Protein AF-A0A1G7S0K3-F1 (afdb_monomer)

Radius of gyration: 19.86 Å; Cα contacts (8 Å, |Δi|>4): 105; chains: 1; bounding box: 40×30×56 Å

Foldseek 3Di:
DFDDVVVVVVVVVVCVVVCVQPPDQWDWDQTSLGIKIWGWDQDPNDTDIDIDFADKDKAADPDDQQVVQVVVPHGSVVDPPVDGDTDIDGDRPPDDDDDDDPPPPPDD

Mean predicted aligned error: 8.6 Å

Solvent-accessible surface area (backbone atoms only — not comparable to full-atom values): 7049 Å² total; per-residue (Å²): 132,53,76,54,70,70,62,50,52,54,52,50,48,54,41,50,77,71,51,76,55,72,88,59,50,61,52,75,44,84,48,82,51,40,76,40,54,35,40,51,44,78,57,95,92,38,84,44,78,47,66,71,76,61,62,73,44,82,40,82,58,86,72,62,62,58,61,53,23,49,76,74,77,41,56,56,86,77,54,72,75,94,51,84,70,62,45,78,45,68,53,73,66,81,73,80,87,72,83,78,61,94,79,65,80,76,84,125

Secondary structure (DSSP, 8-state):
----HHHHHHHHHHHHHTTTTTT-SEEEEEETTEEEEEEEEEETTEEEEEEPPPPEEEEE--S-HHHHHHHTT--GGGS-TTS--EEEEEPP--PPPPPPPTT-----

Structure (mmCIF, N/CA/C/O backbone):
data_AF-A0A1G7S0K3-F1
#
_entry.id   AF-A0A1G7S0K3-F1
#
loop_
_atom_site.group_PDB
_atom_site.id
_atom_site.type_symbol
_atom_site.label_atom_id
_atom_site.label_alt_id
_atom_site.label_comp_id
_atom_site.label_asym_id
_atom_site.label_entity_id
_atom_site.label_seq_id
_atom_site.pdbx_PDB_ins_code
_atom_site.Cartn_x
_atom_site.Cartn_y
_atom_site.Cartn_z
_atom_site.occupancy
_atom_site.B_iso_or_equiv
_atom_site.auth_seq_id
_atom_site.auth_comp_id
_atom_site.auth_asym_id
_atom_site.auth_atom_id
_atom_site.pdbx_PDB_model_num
ATOM 1 N N . MET A 1 1 ? 9.871 -9.493 5.478 1.00 68.19 1 MET A N 1
ATOM 2 C CA . MET A 1 1 ? 8.976 -8.361 5.155 1.00 68.19 1 MET A CA 1
ATOM 3 C C . MET A 1 1 ? 8.782 -7.535 6.419 1.00 68.19 1 MET A C 1
ATOM 5 O O . MET A 1 1 ? 8.472 -8.125 7.445 1.00 68.19 1 MET A O 1
ATOM 9 N N . ASN A 1 2 ? 9.037 -6.223 6.378 1.00 80.31 2 ASN A N 1
ATOM 10 C CA . ASN A 1 2 ? 8.962 -5.367 7.577 1.00 80.31 2 ASN A CA 1
ATOM 11 C C . ASN A 1 2 ? 7.564 -4.765 7.802 1.00 80.31 2 ASN A C 1
ATOM 13 O O . ASN A 1 2 ? 7.199 -4.497 8.941 1.00 80.31 2 ASN A O 1
ATOM 17 N N . LEU A 1 3 ? 6.788 -4.602 6.725 1.00 82.31 3 LEU A N 1
ATOM 18 C CA . LEU A 1 3 ? 5.388 -4.180 6.716 1.00 82.31 3 LEU A CA 1
ATOM 19 C C . LEU A 1 3 ? 4.687 -4.838 5.518 1.00 82.31 3 LEU A C 1
ATOM 21 O O . LEU A 1 3 ? 5.282 -4.944 4.446 1.00 82.31 3 LEU A O 1
ATOM 25 N N . CYS A 1 4 ? 3.436 -5.260 5.695 1.00 87.88 4 CYS A N 1
ATOM 26 C CA . CYS A 1 4 ? 2.597 -5.840 4.649 1.00 87.88 4 CYS A CA 1
ATOM 27 C C . CYS A 1 4 ? 1.229 -5.148 4.671 1.00 87.88 4 CYS A C 1
ATOM 29 O O . CYS A 1 4 ? 0.409 -5.439 5.538 1.00 87.88 4 CYS A O 1
ATOM 31 N N . GLY A 1 5 ? 0.990 -4.210 3.748 1.00 88.19 5 GLY A N 1
ATOM 32 C CA . GLY A 1 5 ? -0.183 -3.330 3.818 1.00 88.19 5 GLY A CA 1
ATOM 33 C C . GLY A 1 5 ? -1.515 -4.083 3.847 1.00 88.19 5 GLY A C 1
ATOM 34 O O . GLY A 1 5 ? -2.332 -3.852 4.733 1.00 88.19 5 GLY A O 1
ATOM 35 N N . HIS A 1 6 ? -1.701 -5.046 2.940 1.00 92.69 6 HIS A N 1
ATOM 36 C CA . HIS A 1 6 ? -2.945 -5.816 2.863 1.00 92.69 6 HIS A CA 1
ATOM 37 C C . HIS A 1 6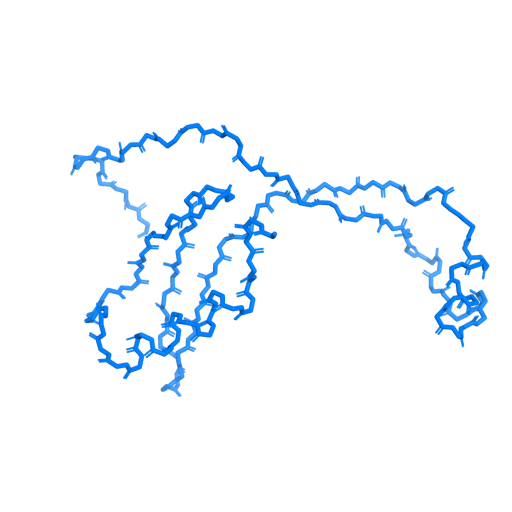 ? -3.187 -6.682 4.111 1.00 92.69 6 HIS A C 1
ATOM 39 O O . HIS A 1 6 ? -4.312 -6.738 4.606 1.00 92.69 6 HIS A O 1
ATOM 45 N N . ALA A 1 7 ? -2.144 -7.312 4.665 1.00 93.00 7 ALA A N 1
ATOM 46 C CA . ALA A 1 7 ? -2.271 -8.114 5.882 1.00 93.00 7 ALA A CA 1
ATOM 47 C C . ALA A 1 7 ? -2.590 -7.247 7.111 1.00 93.00 7 ALA A C 1
ATOM 49 O O . ALA A 1 7 ? -3.429 -7.627 7.933 1.00 93.00 7 ALA A O 1
ATOM 50 N N . THR A 1 8 ? -1.972 -6.065 7.211 1.00 93.94 8 THR A N 1
ATOM 51 C CA . THR A 1 8 ? -2.270 -5.080 8.257 1.00 93.94 8 THR A CA 1
ATOM 52 C C . THR A 1 8 ? -3.733 -4.647 8.193 1.00 93.94 8 THR A C 1
ATOM 54 O O . THR A 1 8 ? -4.446 -4.767 9.189 1.00 93.94 8 THR A O 1
ATOM 57 N N . THR A 1 9 ? -4.216 -4.217 7.024 1.00 94.75 9 THR A N 1
ATOM 58 C CA . THR A 1 9 ? -5.611 -3.788 6.847 1.00 94.75 9 THR A CA 1
ATOM 59 C C . THR A 1 9 ? -6.599 -4.904 7.180 1.00 94.75 9 THR A C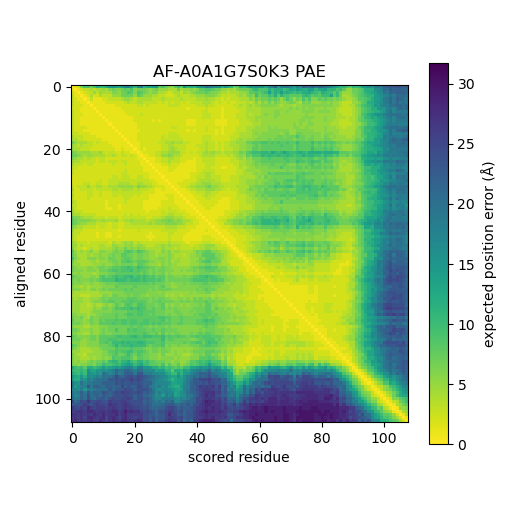 1
ATOM 61 O O . THR A 1 9 ? -7.551 -4.662 7.917 1.00 94.75 9 THR A O 1
ATOM 64 N N . ALA A 1 10 ? -6.362 -6.135 6.714 1.00 95.75 10 ALA A N 1
ATOM 65 C CA . ALA A 1 10 ? -7.241 -7.270 7.004 1.00 95.75 10 ALA A CA 1
ATOM 66 C C . ALA A 1 10 ? -7.318 -7.583 8.510 1.00 95.75 10 ALA A C 1
ATOM 68 O O . ALA A 1 10 ? -8.404 -7.794 9.056 1.00 95.75 10 ALA A O 1
ATOM 69 N N . SER A 1 11 ? -6.173 -7.561 9.197 1.00 96.00 11 SER A N 1
ATOM 70 C CA . SER A 1 11 ? -6.100 -7.816 10.640 1.00 96.00 11 SER A CA 1
ATOM 71 C C . SER A 1 11 ? -6.849 -6.744 11.434 1.00 96.00 11 SER A C 1
ATOM 73 O O . SER A 1 11 ? -7.656 -7.061 12.308 1.00 96.00 11 SER A O 1
ATOM 75 N N . LEU A 1 12 ? -6.632 -5.471 11.091 1.00 96.12 12 LEU A N 1
ATOM 76 C CA . LEU A 1 12 ? -7.290 -4.341 11.745 1.00 96.12 12 LEU A CA 1
ATOM 77 C C . LEU A 1 12 ? -8.792 -4.306 11.472 1.00 96.12 12 LEU A C 1
ATOM 79 O O . LEU A 1 12 ? -9.560 -4.015 12.384 1.00 96.12 12 LEU A O 1
ATOM 83 N N . TYR A 1 13 ? -9.217 -4.665 10.262 1.00 96.31 13 TYR A N 1
ATOM 84 C CA . TYR A 1 13 ? -10.632 -4.791 9.927 1.00 96.31 13 TYR A CA 1
ATOM 85 C C . TYR A 1 13 ? -11.319 -5.837 10.808 1.00 96.31 13 TYR A C 1
ATOM 87 O O . TYR A 1 13 ? -12.345 -5.552 11.424 1.00 96.31 13 TYR A O 1
ATOM 95 N N . CYS A 1 14 ? -10.723 -7.027 10.933 1.00 96.75 14 CYS A N 1
ATOM 96 C CA . CYS A 1 14 ? -11.240 -8.087 11.797 1.00 96.75 14 CYS A CA 1
ATOM 97 C C . CYS A 1 14 ? -11.348 -7.618 13.256 1.00 96.75 14 CYS A C 1
ATOM 99 O O . CYS A 1 14 ? -12.411 -7.739 13.866 1.00 96.75 14 CYS A O 1
ATOM 101 N N . LEU A 1 15 ? -10.290 -7.014 13.803 1.00 96.75 15 LEU A N 1
ATOM 102 C CA . LEU A 1 15 ? -10.292 -6.508 15.178 1.00 96.75 15 LEU A CA 1
ATOM 103 C C . LEU A 1 15 ? -11.342 -5.408 15.396 1.00 96.75 15 LEU A C 1
ATOM 105 O O . LEU A 1 15 ? -12.082 -5.447 16.378 1.00 96.75 15 LEU A O 1
ATOM 109 N N . HIS A 1 16 ? -11.462 -4.465 14.463 1.00 95.69 16 HIS A N 1
ATOM 110 C CA . HIS A 1 16 ? -12.466 -3.410 14.542 1.00 95.69 16 HIS A CA 1
ATOM 111 C C . HIS A 1 16 ? -13.888 -3.979 14.474 1.00 95.69 16 HIS A C 1
ATOM 113 O O . HIS A 1 16 ? -14.732 -3.614 15.287 1.00 95.69 16 HIS A O 1
ATOM 119 N N . SER A 1 17 ? -14.160 -4.913 13.555 1.00 92.50 17 SER A N 1
ATOM 120 C CA . SER A 1 17 ? -15.479 -5.556 13.424 1.00 92.50 17 SER A CA 1
ATOM 121 C C . SER A 1 17 ? -15.901 -6.345 14.670 1.00 92.50 17 SER A C 1
ATOM 123 O O . SER A 1 17 ? -17.089 -6.507 14.924 1.00 92.50 17 SER A O 1
ATOM 125 N N . LYS A 1 18 ? -14.931 -6.799 15.474 1.00 95.62 18 LYS A N 1
ATOM 126 C CA . LYS A 1 18 ? -15.147 -7.492 16.751 1.00 95.62 18 LYS A CA 1
ATOM 127 C C . LYS A 1 18 ? -15.190 -6.548 17.961 1.00 95.62 18 LYS A C 1
ATOM 129 O O . LYS A 1 18 ? -15.296 -7.020 19.087 1.00 95.62 18 LYS A O 1
ATOM 134 N N . GLY A 1 19 ? -15.089 -5.235 17.748 1.00 95.38 19 GLY A N 1
ATOM 135 C CA . GLY A 1 19 ? -15.209 -4.226 18.802 1.00 95.38 19 GLY A CA 1
ATOM 136 C C . GLY A 1 19 ? -13.949 -3.997 19.643 1.00 95.38 19 GLY A C 1
ATOM 137 O O . GLY A 1 19 ? -14.020 -3.287 20.642 1.00 95.38 19 GLY A O 1
ATOM 138 N N . TYR A 1 20 ? -12.781 -4.523 19.253 1.00 96.38 20 TYR A N 1
ATOM 139 C CA . TYR A 1 20 ? -11.547 -4.396 20.053 1.00 96.38 20 TYR A CA 1
ATOM 140 C C . TYR A 1 20 ? -11.022 -2.956 20.190 1.00 96.38 20 TYR A C 1
ATOM 142 O O . TYR A 1 20 ? -10.194 -2.687 21.060 1.00 96.38 20 TYR A O 1
ATOM 150 N N . PHE A 1 21 ? -11.487 -2.026 19.350 1.00 93.56 21 PHE A N 1
ATOM 151 C CA . PHE A 1 21 ? -11.074 -0.619 19.390 1.00 93.56 21 PHE A CA 1
ATOM 152 C C . PHE A 1 21 ? -12.129 0.323 19.990 1.00 93.56 21 PHE A C 1
ATOM 154 O O . PHE A 1 21 ? -11.837 1.507 20.167 1.00 93.56 21 PHE A O 1
ATOM 161 N N . GLY A 1 22 ? -13.317 -0.178 20.352 1.00 91.19 22 GLY A N 1
ATOM 162 C CA . GLY A 1 22 ? -14.424 0.656 20.829 1.00 91.19 22 GLY A CA 1
ATOM 163 C C . GLY A 1 22 ? -14.748 1.784 19.844 1.00 91.19 22 GLY A C 1
ATOM 164 O O . GLY A 1 22 ? -14.887 1.543 18.649 1.00 91.19 22 GLY A O 1
ATOM 165 N N . GLU A 1 23 ? -14.813 3.018 20.343 1.00 90.56 23 GLU A N 1
ATOM 166 C CA . GLU A 1 23 ? -15.099 4.223 19.545 1.00 90.56 23 GLU A CA 1
ATOM 167 C C . GLU A 1 23 ? -13.839 4.930 19.008 1.00 90.56 23 GLU A C 1
ATOM 169 O O . GLU A 1 23 ? -13.919 6.036 18.466 1.00 90.56 23 GLU A O 1
ATOM 174 N N . LYS A 1 24 ? -12.648 4.333 19.170 1.00 93.31 24 LYS A N 1
ATOM 175 C CA . LYS A 1 24 ? -11.399 4.959 18.715 1.00 93.31 24 LYS A CA 1
ATOM 176 C C . LYS A 1 24 ? -11.414 5.135 17.201 1.00 93.31 24 LYS A C 1
ATOM 178 O O . LYS A 1 24 ? -11.516 4.170 16.450 1.00 93.31 24 LYS A O 1
ATOM 183 N N . LYS A 1 25 ? -11.206 6.374 16.759 1.00 94.38 25 LYS A N 1
ATOM 184 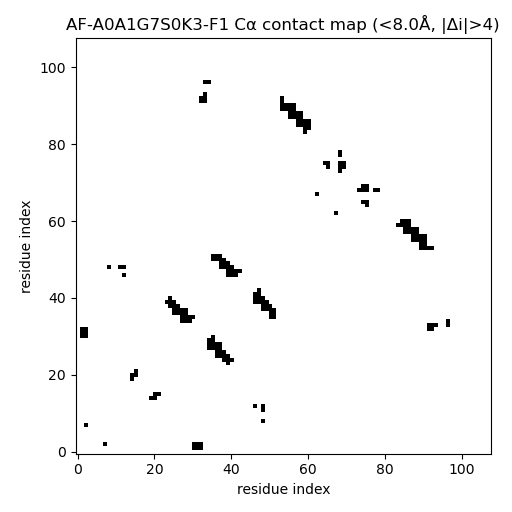C CA . LYS A 1 25 ? -11.086 6.729 15.337 1.00 94.38 25 LYS A CA 1
ATOM 185 C C . LYS A 1 25 ? -9.664 6.596 14.800 1.00 94.38 25 LYS A C 1
ATOM 187 O O . LYS A 1 25 ? -9.467 6.639 13.592 1.00 94.38 25 LYS A O 1
ATOM 192 N N . SER A 1 26 ? -8.673 6.433 15.671 1.00 95.75 26 SER A N 1
ATOM 193 C CA . SER A 1 26 ? -7.284 6.241 15.269 1.00 95.75 26 SER A CA 1
ATOM 194 C C . SER A 1 26 ? -6.498 5.422 16.286 1.00 95.75 26 SER A C 1
ATOM 196 O O . SER A 1 26 ? -6.817 5.393 17.479 1.00 95.75 26 SER A O 1
ATOM 198 N N . ILE A 1 27 ? -5.473 4.729 15.793 1.00 95.25 27 ILE A N 1
ATOM 199 C CA . ILE A 1 27 ? -4.502 3.979 16.594 1.00 95.25 27 ILE A CA 1
ATOM 200 C C . ILE A 1 27 ? -3.108 4.093 15.974 1.00 95.25 27 ILE A C 1
ATOM 202 O O . ILE A 1 27 ? -2.959 4.391 14.792 1.00 95.25 27 ILE A O 1
ATOM 206 N N . ASN A 1 28 ? -2.088 3.780 16.768 1.00 93.69 28 ASN A N 1
ATOM 207 C CA . ASN A 1 28 ? -0.729 3.558 16.293 1.00 93.69 28 ASN A CA 1
ATOM 208 C C . ASN A 1 28 ? -0.399 2.071 16.426 1.00 93.69 28 ASN A C 1
ATOM 210 O O . ASN A 1 28 ? -0.655 1.483 17.477 1.00 93.69 28 ASN A O 1
ATOM 214 N N . ILE A 1 29 ? 0.174 1.471 15.381 1.00 92.31 29 ILE A N 1
ATOM 215 C CA . ILE A 1 29 ? 0.698 0.102 15.440 1.00 92.31 29 ILE A CA 1
ATOM 216 C C . ILE A 1 29 ? 2.219 0.118 15.310 1.00 92.31 29 ILE A C 1
ATOM 218 O O . ILE A 1 29 ? 2.777 0.825 14.472 1.00 92.31 29 ILE A O 1
ATOM 222 N N . GLU A 1 30 ? 2.896 -0.666 16.139 1.00 91.00 30 GLU A N 1
ATOM 223 C CA . GLU A 1 30 ? 4.341 -0.839 16.057 1.00 91.00 30 GLU A CA 1
ATOM 224 C C . GLU A 1 30 ? 4.682 -1.953 15.061 1.00 91.00 30 GLU A C 1
ATOM 226 O O . GLU A 1 30 ? 4.096 -3.037 15.083 1.00 91.00 30 GLU A O 1
ATOM 231 N N . THR A 1 31 ? 5.632 -1.690 14.165 1.00 87.94 31 THR A N 1
ATOM 232 C CA . THR A 1 31 ? 6.116 -2.657 13.175 1.00 87.94 31 THR A CA 1
ATOM 233 C C . THR A 1 31 ? 7.636 -2.581 13.062 1.00 87.94 31 THR A C 1
ATOM 235 O O . THR A 1 31 ? 8.262 -1.614 13.493 1.00 87.94 31 THR A O 1
ATOM 238 N N . LYS A 1 32 ? 8.256 -3.551 12.378 1.00 85.31 32 LYS A N 1
ATOM 239 C CA . LYS A 1 32 ? 9.692 -3.472 12.048 1.00 85.31 32 LYS A CA 1
ATOM 240 C C . LYS A 1 32 ? 10.032 -2.325 11.084 1.00 85.31 32 LYS A C 1
ATOM 242 O O . LYS A 1 32 ? 11.207 -2.032 10.897 1.00 85.31 32 LYS A O 1
ATOM 247 N N . ALA A 1 33 ? 9.032 -1.706 10.453 1.00 83.12 33 ALA A N 1
ATOM 248 C CA . ALA A 1 33 ? 9.187 -0.525 9.604 1.00 83.12 33 ALA A CA 1
ATOM 249 C C . ALA A 1 33 ? 8.961 0.800 10.363 1.00 83.12 33 ALA A C 1
ATOM 251 O O . ALA A 1 33 ? 8.928 1.854 9.730 1.00 83.12 33 ALA A O 1
ATOM 252 N N . GLY A 1 34 ? 8.796 0.746 11.690 1.00 83.75 34 GLY A N 1
ATOM 253 C CA . GLY A 1 34 ? 8.459 1.887 12.539 1.00 83.75 34 GLY A CA 1
ATOM 254 C C . GLY A 1 34 ? 6.998 1.876 12.988 1.00 83.75 34 GLY A C 1
ATOM 255 O O . GLY A 1 34 ? 6.282 0.881 12.829 1.00 83.75 34 GLY A O 1
ATOM 256 N N . ILE A 1 35 ? 6.564 2.994 13.570 1.00 87.50 35 ILE A N 1
ATOM 257 C CA . ILE A 1 35 ? 5.189 3.179 14.038 1.00 87.50 35 ILE A CA 1
ATOM 258 C C . ILE A 1 35 ? 4.323 3.699 12.903 1.00 87.50 35 ILE A C 1
ATOM 260 O O . ILE A 1 35 ? 4.671 4.656 12.212 1.00 87.50 35 ILE A O 1
ATOM 264 N N . LEU A 1 36 ? 3.173 3.064 12.742 1.00 89.25 36 LEU A N 1
ATOM 265 C CA . LEU A 1 36 ? 2.265 3.301 11.644 1.00 89.25 36 LEU A CA 1
ATOM 266 C C . LEU A 1 36 ? 0.938 3.853 12.183 1.00 89.25 36 LEU A C 1
ATOM 268 O O . LEU A 1 36 ? 0.220 3.124 12.875 1.00 89.25 36 LEU A O 1
ATOM 272 N N . PRO A 1 37 ? 0.608 5.123 11.891 1.00 92.25 37 PRO A N 1
ATOM 273 C CA . PRO A 1 37 ? -0.677 5.694 12.261 1.00 92.25 37 PRO A CA 1
ATOM 274 C C . PRO A 1 37 ? -1.781 5.141 11.355 1.00 92.25 37 PRO A C 1
ATOM 276 O O . PRO A 1 37 ? -1.633 5.088 10.127 1.00 92.25 37 PRO A O 1
ATOM 279 N N . ILE A 1 38 ? -2.887 4.741 11.980 1.00 95.00 38 ILE A N 1
ATOM 280 C CA . ILE A 1 38 ? -4.085 4.200 11.340 1.00 95.00 38 ILE A CA 1
ATOM 281 C C . ILE A 1 38 ? -5.288 5.059 11.715 1.00 95.00 38 ILE A C 1
ATOM 283 O O . ILE A 1 38 ? -5.486 5.372 12.887 1.00 95.00 38 ILE A O 1
ATOM 287 N N . GLU A 1 39 ? -6.120 5.367 10.728 1.00 96.62 39 GLU A N 1
ATOM 288 C CA . GLU A 1 39 ? -7.407 6.040 10.891 1.00 96.62 39 GLU A CA 1
ATOM 289 C C . GLU A 1 39 ? -8.546 5.091 10.491 1.00 96.62 39 GLU A C 1
ATOM 291 O O . GLU A 1 39 ? -8.460 4.380 9.485 1.00 96.62 39 GLU A O 1
ATOM 296 N N . PHE A 1 40 ? -9.623 5.103 11.272 1.00 96.38 40 PHE A N 1
ATOM 297 C CA . PHE A 1 40 ? -10.860 4.371 11.034 1.00 96.38 40 PHE A CA 1
ATOM 298 C C . PHE A 1 40 ? -11.978 5.357 10.705 1.00 96.38 40 PHE A C 1
ATOM 300 O O . PHE A 1 40 ? -12.184 6.351 11.401 1.00 96.38 40 PHE A O 1
ATOM 307 N N . THR A 1 41 ? -12.726 5.091 9.641 1.00 96.19 41 THR A N 1
ATOM 308 C CA . THR A 1 41 ? -13.888 5.898 9.254 1.00 96.19 41 THR A CA 1
ATOM 309 C C . THR A 1 41 ? -15.025 4.976 8.854 1.00 96.19 41 THR A C 1
ATOM 311 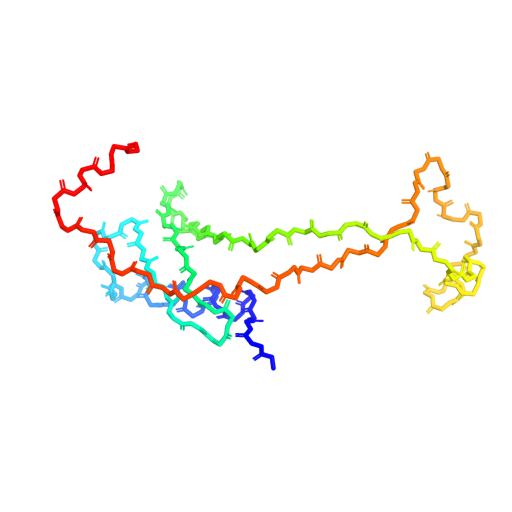O O . THR A 1 41 ? -14.835 4.086 8.029 1.00 96.19 41 THR A O 1
ATOM 314 N N . ILE A 1 42 ? -16.210 5.184 9.429 1.00 94.44 42 ILE A N 1
ATOM 315 C CA . ILE A 1 42 ? -17.432 4.522 8.973 1.00 94.44 42 ILE A CA 1
ATOM 316 C C . ILE A 1 42 ? -18.141 5.468 8.009 1.00 94.44 42 ILE A C 1
ATOM 318 O O . ILE A 1 42 ? -18.551 6.555 8.408 1.00 94.44 42 ILE A O 1
ATOM 322 N N . LEU A 1 43 ? -18.282 5.053 6.754 1.00 95.31 43 LEU A N 1
ATOM 323 C CA . LEU A 1 43 ? -19.037 5.776 5.732 1.00 95.31 43 LEU A CA 1
ATOM 324 C C . LEU A 1 43 ? -20.016 4.794 5.089 1.00 95.31 43 LEU A C 1
ATOM 326 O O . LEU A 1 43 ? -19.614 3.701 4.689 1.00 95.31 43 LEU A O 1
ATOM 330 N N . ASP A 1 44 ? -21.300 5.152 5.054 1.00 95.56 44 ASP A N 1
ATOM 331 C CA . ASP A 1 44 ? -22.386 4.312 4.525 1.00 95.56 44 ASP A CA 1
ATOM 332 C C . ASP A 1 44 ? -22.394 2.882 5.103 1.00 95.56 44 ASP A C 1
ATOM 334 O O . ASP A 1 44 ? -22.558 1.887 4.396 1.00 95.56 44 ASP A O 1
ATOM 338 N N . GLY A 1 45 ? -22.137 2.766 6.411 1.00 92.25 45 GLY A N 1
ATOM 339 C CA . GLY A 1 45 ? -22.079 1.484 7.122 1.00 92.25 45 GLY A CA 1
ATOM 340 C C . GLY A 1 45 ? -20.846 0.625 6.814 1.00 92.25 45 GLY A C 1
ATOM 341 O O . GLY A 1 45 ? -20.754 -0.500 7.301 1.00 92.25 45 GLY A O 1
ATOM 342 N N . ARG A 1 46 ? -19.880 1.128 6.034 1.00 93.94 46 ARG A N 1
ATOM 343 C CA . ARG A 1 46 ? -18.635 0.424 5.702 1.00 93.94 46 ARG A CA 1
ATOM 344 C C . ARG A 1 46 ? -17.456 1.009 6.462 1.00 93.94 46 ARG A C 1
ATOM 346 O O . ARG A 1 46 ? -17.298 2.224 6.540 1.00 93.94 46 ARG A O 1
ATOM 353 N N . LEU A 1 47 ? -16.606 0.126 6.982 1.00 94.31 47 LEU A N 1
ATOM 354 C CA . LEU A 1 47 ? -15.345 0.506 7.608 1.00 94.31 47 LEU A CA 1
ATOM 355 C C . LEU A 1 47 ? -14.273 0.763 6.548 1.00 94.31 47 LEU A C 1
ATOM 357 O O . LEU A 1 47 ? -13.875 -0.145 5.819 1.00 94.31 47 LEU A O 1
ATOM 361 N N . TYR A 1 48 ? -13.766 1.987 6.541 1.00 96.19 48 TYR A N 1
ATOM 362 C CA . TYR A 1 48 ? -12.585 2.410 5.812 1.00 96.19 48 TYR A CA 1
ATOM 363 C C . TYR A 1 48 ? -11.415 2.516 6.781 1.00 96.19 48 TYR A C 1
ATOM 365 O O . TYR A 1 48 ? -11.519 3.128 7.845 1.00 96.19 48 TYR A O 1
ATOM 373 N N . ILE A 1 49 ? -10.298 1.904 6.396 1.00 95.62 49 ILE A N 1
ATOM 374 C CA . ILE A 1 49 ? -9.049 1.930 7.151 1.00 95.62 49 ILE A CA 1
ATOM 375 C C . ILE A 1 49 ? -8.030 2.663 6.301 1.00 95.62 49 ILE A C 1
ATOM 377 O O . ILE A 1 49 ? -7.689 2.213 5.205 1.00 95.62 49 ILE A O 1
ATOM 381 N N . LYS A 1 50 ? -7.538 3.785 6.810 1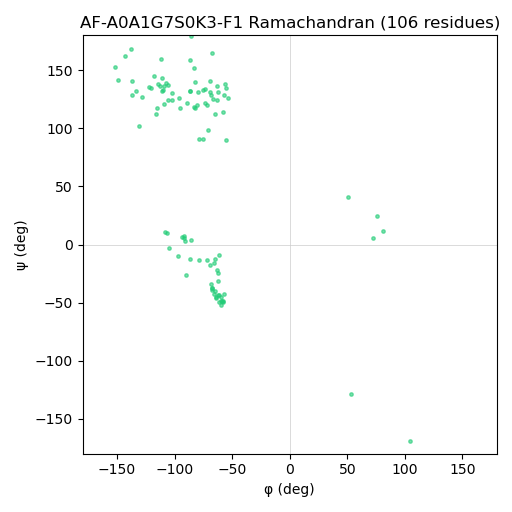.00 95.19 50 LYS A N 1
ATOM 382 C CA . LYS A 1 50 ? -6.511 4.585 6.156 1.00 95.19 50 LYS A CA 1
ATOM 383 C C . LYS A 1 50 ? -5.207 4.450 6.921 1.00 95.19 50 LYS A C 1
ATOM 385 O O . LYS A 1 50 ? -5.172 4.482 8.146 1.00 95.19 50 LYS A O 1
ATOM 390 N N . MET A 1 51 ? -4.132 4.284 6.167 1.00 90.81 51 MET A N 1
ATOM 391 C CA . MET A 1 51 ? -2.794 4.037 6.677 1.00 90.81 51 MET A CA 1
ATOM 392 C C . MET A 1 51 ? -1.829 4.956 5.943 1.00 90.81 51 MET A C 1
ATOM 394 O O . MET A 1 51 ? -1.858 5.038 4.714 1.00 90.81 51 MET A O 1
ATOM 398 N N . LYS A 1 52 ? -0.959 5.640 6.684 1.00 85.19 52 LYS A N 1
ATOM 399 C CA . LYS A 1 52 ? 0.083 6.465 6.073 1.00 85.19 52 LYS A CA 1
ATOM 400 C C . LYS A 1 52 ? 1.176 5.569 5.489 1.00 85.19 52 LYS A C 1
ATOM 402 O O . LYS A 1 52 ? 1.789 4.799 6.216 1.00 85.19 52 LYS A O 1
ATOM 407 N N . GLN A 1 53 ? 1.443 5.680 4.191 1.00 83.00 53 GLN A N 1
ATOM 408 C CA . GLN A 1 53 ? 2.634 5.075 3.592 1.00 83.00 53 GLN A CA 1
ATOM 409 C C . GLN A 1 53 ? 3.843 5.996 3.774 1.00 83.00 53 GLN A C 1
ATOM 411 O O . GLN A 1 53 ? 3.702 7.218 3.884 1.00 83.00 53 GLN A O 1
ATOM 416 N N . ASN A 1 54 ? 5.037 5.408 3.820 1.00 78.25 54 ASN A N 1
ATOM 417 C CA . ASN A 1 54 ? 6.261 6.195 3.874 1.00 78.25 54 ASN A CA 1
ATOM 418 C C . ASN A 1 54 ? 6.488 6.958 2.567 1.00 78.25 54 ASN A C 1
ATOM 420 O O . ASN A 1 54 ? 5.887 6.668 1.532 1.00 78.25 54 ASN A O 1
ATOM 424 N N . ARG A 1 55 ? 7.389 7.940 2.629 1.00 82.69 55 ARG A N 1
ATOM 425 C CA . ARG A 1 55 ? 7.753 8.759 1.478 1.00 82.69 55 ARG A CA 1
ATOM 426 C C . ARG A 1 55 ? 8.259 7.879 0.333 1.00 82.69 55 ARG A C 1
ATOM 428 O O . ARG A 1 55 ? 9.158 7.056 0.513 1.00 82.69 55 ARG A O 1
ATOM 435 N N . SER A 1 56 ? 7.685 8.087 -0.847 1.00 86.50 56 SER A N 1
ATOM 436 C CA . SER A 1 56 ? 8.162 7.483 -2.085 1.00 86.50 56 SER A CA 1
ATOM 437 C C . SER A 1 56 ? 9.325 8.285 -2.665 1.00 86.50 56 SER A C 1
ATOM 439 O O . SER A 1 56 ? 9.278 9.517 -2.715 1.00 86.50 56 SER A O 1
ATOM 441 N N . GLN A 1 57 ? 10.321 7.581 -3.182 1.00 89.44 57 GLN A N 1
ATOM 442 C CA . GLN A 1 57 ? 11.347 8.110 -4.063 1.00 89.44 57 GLN A CA 1
ATOM 443 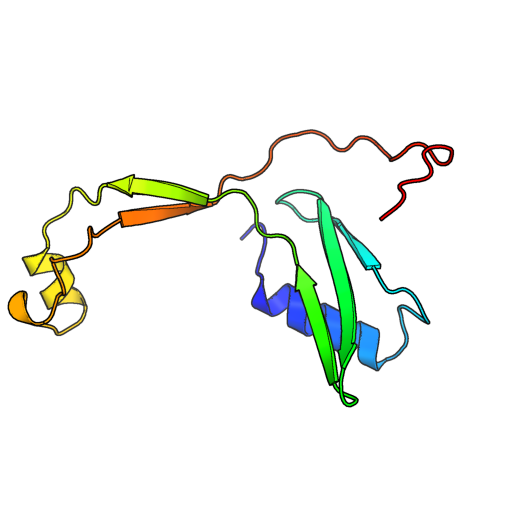C C . GLN A 1 57 ? 11.113 7.611 -5.483 1.00 89.44 57 GLN A C 1
ATOM 445 O O . GLN A 1 57 ? 10.796 6.442 -5.703 1.00 89.44 57 GLN A O 1
ATOM 450 N N . PHE A 1 58 ? 11.313 8.507 -6.442 1.00 92.06 58 PHE A N 1
ATOM 451 C CA . PHE A 1 58 ? 11.215 8.208 -7.861 1.00 92.06 58 PHE A CA 1
ATOM 452 C C . PHE A 1 58 ? 12.614 8.151 -8.454 1.00 92.06 58 PHE A C 1
ATOM 454 O O . PHE A 1 58 ? 13.368 9.118 -8.353 1.00 92.06 58 PHE A O 1
ATOM 461 N N . ILE A 1 59 ? 12.940 7.034 -9.092 1.00 93.38 59 ILE A N 1
ATOM 462 C CA . ILE A 1 59 ? 14.240 6.797 -9.712 1.00 93.38 59 ILE A CA 1
ATOM 463 C C . ILE A 1 59 ? 14.014 6.545 -11.206 1.00 93.38 59 ILE A C 1
ATOM 465 O O . ILE A 1 59 ? 13.104 5.786 -11.552 1.00 93.38 59 ILE A O 1
ATOM 469 N N . PRO A 1 60 ? 14.803 7.163 -12.106 1.00 92.81 60 PRO A N 1
ATOM 470 C CA . PRO A 1 60 ? 14.725 6.861 -13.530 1.00 92.81 60 PRO A CA 1
ATOM 471 C C . PRO A 1 60 ? 14.922 5.367 -13.792 1.00 92.81 60 PRO A C 1
ATOM 473 O O . PRO A 1 60 ? 15.841 4.753 -13.241 1.00 92.81 60 PRO A O 1
ATOM 476 N N . PHE A 1 61 ? 14.079 4.785 -14.642 1.00 95.06 61 PHE A N 1
ATOM 477 C CA . PHE A 1 61 ? 14.321 3.442 -15.150 1.00 95.06 61 PHE A CA 1
ATOM 478 C C . PHE A 1 61 ? 15.489 3.487 -16.145 1.00 95.06 61 PHE A C 1
ATOM 480 O O . PHE A 1 61 ? 15.427 4.200 -17.140 1.00 95.06 61 PHE A O 1
ATOM 487 N N . GLN A 1 62 ? 16.564 2.753 -15.852 1.00 94.44 62 GLN A N 1
ATOM 488 C CA . GLN A 1 62 ? 17.775 2.675 -16.689 1.00 94.44 62 GLN A CA 1
ATOM 489 C C . GLN A 1 62 ? 17.889 1.333 -17.433 1.00 94.44 62 GLN A C 1
ATOM 491 O O . GLN A 1 62 ? 18.945 1.006 -17.966 1.00 94.44 62 GLN A O 1
ATOM 496 N N . GLY A 1 63 ? 16.830 0.519 -17.404 1.00 94.31 63 GLY A N 1
ATOM 497 C CA . GLY A 1 63 ? 16.801 -0.778 -18.070 1.00 94.31 63 GLY A CA 1
ATOM 498 C C . GLY A 1 63 ? 16.390 -0.686 -19.539 1.00 94.31 63 GLY A C 1
ATOM 499 O O . GLY A 1 63 ? 16.078 0.381 -20.063 1.00 94.31 63 GLY A O 1
ATOM 500 N N . ASP A 1 64 ? 16.361 -1.845 -20.187 1.00 96.81 64 ASP A N 1
ATOM 501 C CA . ASP A 1 64 ? 15.906 -1.993 -21.566 1.00 96.81 64 ASP A CA 1
ATOM 502 C C . ASP A 1 64 ? 14.372 -2.091 -21.611 1.00 96.81 64 ASP A C 1
ATOM 504 O O . ASP A 1 64 ? 13.778 -3.015 -21.049 1.00 96.81 64 ASP A O 1
ATOM 508 N N . ILE A 1 65 ? 13.736 -1.119 -22.268 1.00 96.19 65 ILE A N 1
ATOM 509 C CA . ILE A 1 65 ? 12.275 -1.024 -22.377 1.00 96.19 65 ILE A CA 1
ATOM 510 C C . ILE A 1 65 ? 11.705 -2.166 -23.227 1.00 96.19 65 ILE A C 1
ATOM 512 O O . ILE A 1 65 ? 10.656 -2.704 -22.880 1.00 96.19 65 ILE A O 1
ATOM 516 N N . ALA A 1 66 ? 12.395 -2.583 -24.294 1.00 96.75 66 ALA A N 1
ATOM 517 C CA . ALA A 1 66 ? 11.932 -3.674 -25.149 1.00 96.75 66 ALA A CA 1
ATOM 518 C C . ALA A 1 66 ? 11.932 -5.000 -24.385 1.00 96.75 66 ALA A C 1
ATOM 520 O O . ALA A 1 66 ? 10.954 -5.744 -24.426 1.00 96.75 66 ALA A O 1
ATOM 521 N N . ARG A 1 67 ? 12.984 -5.255 -23.597 1.00 97.75 67 ARG A N 1
ATOM 522 C CA . ARG A 1 67 ? 13.047 -6.450 -22.737 1.00 97.75 67 ARG A CA 1
ATOM 523 C C . ARG A 1 67 ? 12.038 -6.402 -21.594 1.00 97.75 67 ARG A C 1
ATOM 525 O O . ARG A 1 67 ? 11.513 -7.444 -21.206 1.00 97.75 67 ARG A O 1
ATOM 532 N N . LEU A 1 68 ? 11.754 -5.215 -21.052 1.00 96.69 68 LEU A N 1
ATOM 533 C CA . LEU A 1 68 ? 10.683 -5.041 -20.071 1.00 96.69 6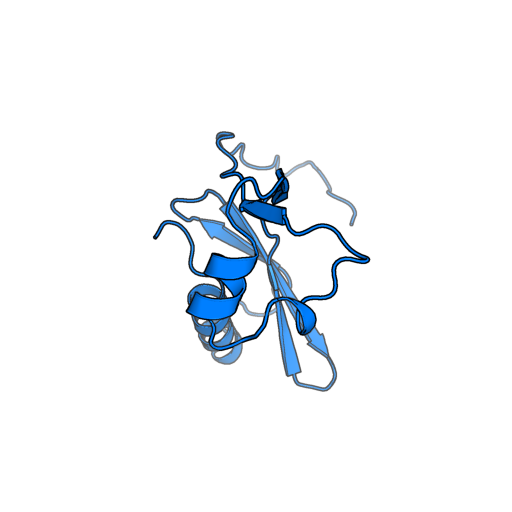8 LEU A CA 1
ATOM 534 C C . LEU A 1 68 ? 9.326 -5.409 -20.682 1.00 96.69 68 LEU A C 1
ATOM 536 O O . LEU A 1 68 ? 8.616 -6.210 -20.080 1.00 96.69 68 LEU A O 1
ATOM 540 N N . ALA A 1 69 ? 9.001 -4.883 -21.866 1.00 97.50 69 ALA A N 1
ATOM 541 C CA . ALA A 1 69 ? 7.759 -5.195 -22.572 1.00 97.50 69 ALA A CA 1
ATOM 542 C C . ALA A 1 69 ? 7.632 -6.703 -22.857 1.00 97.50 69 ALA A C 1
ATOM 544 O O . ALA A 1 69 ? 6.636 -7.317 -22.474 1.00 97.50 69 ALA A O 1
ATOM 545 N N . GLU A 1 70 ? 8.684 -7.327 -23.396 1.00 98.12 70 GLU A N 1
ATOM 546 C CA . GLU A 1 70 ? 8.719 -8.771 -23.664 1.00 98.12 70 GLU A CA 1
ATOM 547 C C . GLU A 1 70 ? 8.463 -9.597 -22.391 1.00 98.12 70 GLU A C 1
ATOM 549 O O . GLU A 1 70 ? 7.678 -10.545 -22.409 1.00 98.12 70 GLU A O 1
ATOM 554 N N . SER A 1 71 ? 9.057 -9.206 -21.255 1.00 97.94 71 SER A N 1
ATOM 555 C CA . SER A 1 71 ? 8.913 -9.930 -19.981 1.00 97.94 71 SER A CA 1
ATOM 556 C C . SER A 1 71 ? 7.483 -9.970 -19.427 1.00 97.94 71 SER A C 1
ATOM 558 O O . SER A 1 71 ? 7.161 -10.852 -18.630 1.00 97.94 71 SER A O 1
ATOM 560 N N . ILE A 1 72 ? 6.631 -9.033 -19.852 1.00 97.31 72 ILE A N 1
ATOM 561 C CA . ILE A 1 72 ? 5.211 -8.959 -19.481 1.00 97.31 72 ILE A CA 1
ATOM 562 C C . ILE A 1 72 ? 4.281 -9.322 -20.649 1.00 97.31 72 ILE A C 1
ATOM 564 O O . ILE A 1 72 ? 3.069 -9.151 -20.537 1.00 97.31 72 ILE A O 1
ATOM 568 N N . GLY A 1 73 ? 4.832 -9.861 -21.744 1.00 97.88 73 GLY A N 1
ATOM 569 C CA . GLY A 1 73 ? 4.077 -10.331 -22.907 1.00 97.88 73 GLY A CA 1
ATOM 570 C C . GLY A 1 73 ? 3.545 -9.222 -23.818 1.00 97.88 73 GLY A C 1
ATOM 571 O O . GLY A 1 73 ? 2.556 -9.447 -24.513 1.00 97.88 73 GLY A O 1
ATOM 572 N N . LEU A 1 74 ? 4.173 -8.044 -23.808 1.00 98.06 74 LEU A N 1
ATOM 573 C CA . LEU A 1 74 ? 3.801 -6.883 -24.619 1.00 98.06 74 LEU A CA 1
ATOM 574 C C . LEU A 1 74 ? 4.849 -6.578 -25.695 1.00 98.06 74 LEU A C 1
ATOM 576 O O . LEU A 1 74 ? 6.013 -6.969 -25.586 1.00 98.06 74 LEU A O 1
ATOM 580 N N . GLN A 1 75 ? 4.436 -5.842 -26.725 1.00 97.50 75 GLN A N 1
ATOM 581 C CA . GLN A 1 75 ? 5.340 -5.186 -27.666 1.00 97.50 75 GLN A CA 1
ATOM 582 C C . GLN A 1 75 ? 5.743 -3.808 -27.133 1.00 97.50 75 GLN A C 1
ATOM 584 O O . GLN A 1 75 ? 5.055 -3.217 -26.302 1.00 97.50 75 GLN A O 1
ATOM 589 N N . VAL A 1 76 ? 6.866 -3.266 -27.612 1.00 96.12 76 VAL A N 1
ATOM 590 C CA . VAL A 1 76 ? 7.340 -1.951 -27.139 1.00 96.12 76 VAL A CA 1
ATOM 591 C C . VAL A 1 76 ? 6.345 -0.831 -27.461 1.00 96.12 76 VAL A C 1
ATOM 593 O O . VAL A 1 76 ? 6.211 0.102 -26.676 1.00 96.12 76 VAL A O 1
ATOM 596 N N . ASP A 1 77 ? 5.611 -0.968 -28.568 1.00 96.44 77 ASP A N 1
ATOM 597 C CA . ASP A 1 77 ? 4.606 -0.004 -29.026 1.00 96.44 77 ASP A CA 1
ATOM 598 C C . ASP A 1 77 ? 3.333 -0.007 -28.159 1.00 96.44 77 ASP A C 1
ATOM 600 O O . ASP A 1 77 ? 2.541 0.930 -28.231 1.00 96.44 77 ASP A O 1
ATOM 604 N N . ASP A 1 78 ? 3.151 -1.021 -27.301 1.00 96.81 78 ASP A N 1
ATOM 605 C CA . ASP A 1 78 ? 2.069 -1.058 -26.307 1.00 96.81 78 ASP A CA 1
ATOM 606 C C . ASP A 1 78 ? 2.384 -0.182 -25.077 1.00 96.81 78 ASP A C 1
ATOM 608 O O . ASP A 1 78 ? 1.509 0.073 -24.244 1.00 96.81 78 ASP A O 1
ATOM 612 N N . ILE A 1 79 ? 3.637 0.266 -24.923 1.00 95.75 79 ILE A N 1
ATOM 613 C CA . ILE A 1 79 ? 4.075 1.096 -23.801 1.00 95.75 79 ILE A CA 1
ATOM 614 C C . ILE A 1 79 ? 3.877 2.575 -24.141 1.00 95.75 79 ILE A C 1
ATOM 616 O O . ILE A 1 79 ? 4.475 3.106 -25.074 1.00 95.75 79 ILE A O 1
ATOM 620 N N . ASP A 1 80 ? 3.093 3.281 -23.324 1.00 95.62 80 ASP A N 1
ATOM 621 C CA . ASP A 1 80 ? 2.945 4.732 -23.438 1.00 95.62 80 ASP A CA 1
ATOM 622 C C . ASP A 1 80 ? 4.224 5.461 -22.989 1.00 95.62 80 ASP A C 1
ATOM 624 O O . ASP A 1 80 ? 4.452 5.704 -21.802 1.00 95.62 80 ASP A O 1
ATOM 628 N N . LEU A 1 81 ? 5.050 5.843 -23.963 1.00 93.50 81 LEU A N 1
ATOM 629 C CA . LEU A 1 81 ? 6.287 6.598 -23.750 1.00 93.50 81 LEU A CA 1
ATOM 630 C C . LEU A 1 81 ? 6.080 8.120 -23.695 1.00 93.50 81 LEU A C 1
ATOM 632 O O . LEU A 1 81 ? 7.056 8.860 -23.552 1.00 93.50 81 LEU A O 1
ATOM 636 N N . THR A 1 82 ? 4.837 8.615 -23.767 1.00 96.56 82 THR A N 1
ATOM 637 C CA . THR A 1 82 ? 4.554 10.039 -23.502 1.00 96.56 82 THR A CA 1
ATOM 638 C C . THR A 1 82 ? 4.751 10.385 -22.024 1.00 96.56 82 THR A C 1
ATOM 640 O O . THR A 1 82 ? 4.963 11.550 -21.677 1.00 96.56 82 THR A O 1
ATOM 643 N N . THR A 1 83 ? 4.769 9.367 -21.153 1.00 93.94 83 THR A N 1
ATOM 644 C CA . THR A 1 83 ? 5.133 9.484 -19.742 1.00 93.94 83 THR A CA 1
ATOM 645 C C . THR A 1 83 ? 6.377 8.648 -19.403 1.00 93.94 83 THR A C 1
ATOM 647 O O . THR A 1 83 ? 6.609 7.586 -19.978 1.00 93.94 83 THR A O 1
ATOM 650 N N . PRO A 1 84 ? 7.240 9.115 -18.479 1.00 92.62 84 PRO A N 1
ATOM 651 C CA . PRO A 1 84 ? 8.487 8.423 -18.165 1.00 92.62 84 PRO A CA 1
ATOM 652 C C . PRO A 1 84 ? 8.262 7.170 -17.310 1.00 92.62 84 PRO A C 1
ATOM 654 O O . PRO A 1 84 ? 7.653 7.241 -16.239 1.00 92.62 84 PRO A O 1
ATOM 657 N N . ILE A 1 85 ? 8.890 6.060 -17.702 1.00 95.38 85 ILE A N 1
ATOM 658 C CA . ILE A 1 85 ? 9.004 4.858 -16.866 1.00 95.38 85 ILE A CA 1
ATOM 659 C C . ILE A 1 85 ? 9.926 5.157 -15.676 1.00 95.38 85 ILE A C 1
ATOM 661 O O . ILE A 1 85 ? 11.044 5.660 -15.832 1.00 95.38 85 ILE A O 1
ATOM 665 N N . LYS A 1 86 ? 9.459 4.854 -14.460 1.00 93.19 86 LYS A N 1
ATOM 666 C CA . LYS A 1 86 ? 10.186 5.125 -13.213 1.00 93.19 86 LYS A CA 1
ATOM 667 C C . LYS A 1 86 ? 10.103 3.946 -12.258 1.00 93.19 86 LYS A C 1
ATOM 669 O O . LYS A 1 86 ? 9.044 3.355 -12.071 1.00 93.19 86 LYS A O 1
ATOM 674 N N . CYS A 1 87 ? 11.208 3.673 -11.581 1.00 91.81 87 CYS A N 1
ATOM 675 C CA . CYS A 1 87 ? 11.216 2.817 -10.407 1.00 91.81 87 CYS A CA 1
ATOM 676 C C . CYS A 1 87 ? 10.737 3.633 -9.201 1.00 91.81 87 CYS A C 1
ATOM 678 O O . CYS A 1 87 ? 11.231 4.739 -8.961 1.00 91.81 87 CYS A O 1
ATOM 680 N N . ILE A 1 88 ? 9.795 3.090 -8.431 1.00 90.62 88 ILE A N 1
ATOM 681 C CA . ILE A 1 88 ? 9.309 3.712 -7.196 1.00 90.62 88 ILE A CA 1
ATOM 682 C C . ILE A 1 88 ? 9.817 2.890 -6.018 1.00 90.62 88 ILE A C 1
ATOM 684 O O . ILE A 1 88 ? 9.516 1.704 -5.904 1.00 90.62 88 ILE A O 1
ATOM 688 N N . LEU A 1 89 ? 10.578 3.528 -5.133 1.00 83.81 89 LEU A N 1
ATOM 689 C CA . LEU A 1 89 ? 11.025 2.935 -3.875 1.00 83.81 89 LEU A CA 1
ATOM 690 C C . LEU A 1 89 ? 10.332 3.635 -2.711 1.00 83.81 89 LEU A C 1
ATOM 692 O O . LEU A 1 89 ? 10.143 4.848 -2.740 1.00 83.81 89 LEU A O 1
ATOM 696 N N . MET A 1 90 ? 9.979 2.893 -1.664 1.00 74.50 90 MET A N 1
ATOM 697 C CA . MET A 1 90 ? 9.538 3.500 -0.408 1.00 74.50 90 MET A CA 1
ATOM 698 C C . MET A 1 90 ? 10.716 3.575 0.560 1.00 74.50 90 MET A C 1
ATOM 700 O O . MET A 1 90 ? 11.346 2.555 0.845 1.00 74.50 90 MET A O 1
ATOM 704 N N . GLU A 1 91 ? 11.003 4.759 1.097 1.00 65.62 91 GLU A N 1
ATOM 705 C CA . GLU A 1 91 ? 11.988 4.885 2.171 1.00 65.62 91 GLU A CA 1
ATOM 706 C C . GLU A 1 91 ? 11.457 4.247 3.459 1.00 65.62 91 GLU A C 1
ATOM 708 O O . GLU A 1 91 ? 10.291 4.393 3.820 1.00 65.62 91 GLU A O 1
ATOM 713 N N . CYS A 1 92 ? 12.318 3.557 4.203 1.00 57.38 92 CYS A N 1
ATOM 714 C CA . CYS A 1 92 ? 12.010 3.180 5.579 1.00 57.38 92 CYS A CA 1
ATOM 715 C C . CYS A 1 92 ? 12.345 4.374 6.486 1.00 57.38 92 CYS A C 1
ATOM 717 O O . CYS A 1 92 ? 13.508 4.775 6.531 1.00 57.38 92 CYS A O 1
ATOM 719 N N . ASP A 1 93 ? 11.368 4.943 7.200 1.00 57.50 93 ASP A N 1
ATOM 720 C CA . ASP A 1 93 ? 11.636 5.995 8.190 1.00 57.50 93 ASP A CA 1
ATOM 721 C C . ASP A 1 93 ? 12.470 5.392 9.336 1.00 57.50 93 ASP A C 1
ATOM 723 O O . ASP A 1 93 ? 12.017 4.493 10.042 1.00 57.50 93 ASP A O 1
ATOM 727 N N . LYS A 1 94 ? 13.729 5.827 9.470 1.00 54.78 94 LYS A N 1
ATOM 728 C CA . LYS A 1 94 ? 14.670 5.339 10.496 1.00 54.78 94 LYS A CA 1
ATOM 729 C C . LYS A 1 94 ? 14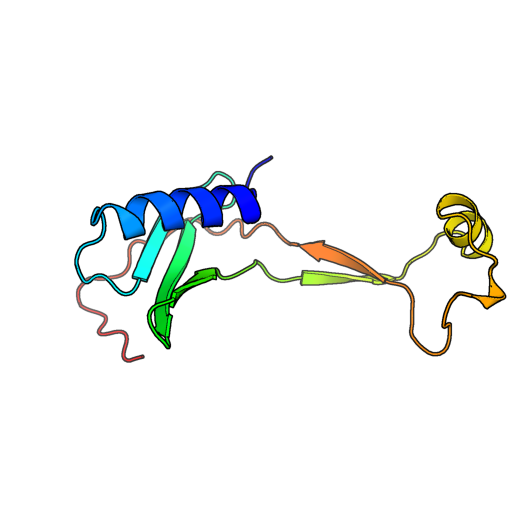.650 6.180 11.776 1.00 54.78 94 LYS A C 1
ATOM 731 O O . LYS A 1 94 ? 15.508 5.985 12.637 1.00 54.78 94 LYS A O 1
ATOM 736 N N . ARG A 1 95 ? 13.743 7.154 11.902 1.00 53.88 95 ARG A N 1
ATOM 737 C CA . ARG A 1 95 ? 13.716 8.025 13.082 1.00 53.88 95 ARG A CA 1
ATOM 738 C C . ARG A 1 95 ? 13.273 7.240 14.326 1.00 53.88 95 ARG A C 1
ATOM 740 O O . ARG A 1 95 ? 12.251 6.558 14.268 1.00 53.88 95 ARG A O 1
ATOM 747 N N . PRO A 1 96 ? 14.004 7.339 15.455 1.00 45.97 96 PRO A N 1
ATOM 748 C CA . PRO A 1 96 ? 13.547 6.772 16.715 1.00 45.97 96 PRO A CA 1
ATOM 749 C C . PRO A 1 96 ? 12.255 7.471 17.147 1.00 45.97 96 PRO A C 1
ATOM 751 O O . PRO A 1 96 ? 12.135 8.696 17.051 1.00 45.97 96 PRO A O 1
ATOM 754 N N . TYR A 1 97 ? 11.284 6.687 17.607 1.00 52.28 97 TYR A N 1
ATOM 755 C CA . TYR A 1 97 ? 10.033 7.215 18.134 1.00 52.28 97 TYR A CA 1
ATOM 756 C C . TYR A 1 97 ? 10.291 8.085 19.368 1.00 52.28 97 TYR A C 1
ATOM 758 O O . TYR A 1 97 ? 10.980 7.667 20.298 1.00 52.28 97 TYR A O 1
ATOM 766 N N . LYS A 1 98 ? 9.697 9.281 19.383 1.00 47.28 98 LYS A N 1
ATOM 767 C CA . LYS A 1 98 ? 9.483 10.066 20.599 1.00 47.28 98 LYS A CA 1
ATOM 768 C C . LYS A 1 98 ? 8.020 9.895 20.992 1.00 47.28 98 LYS A C 1
ATOM 770 O O . LYS A 1 98 ? 7.143 10.152 20.172 1.00 47.28 98 LYS A O 1
ATOM 775 N N . THR A 1 99 ? 7.767 9.455 22.220 1.00 41.44 99 THR A N 1
ATOM 776 C CA . THR A 1 99 ? 6.425 9.474 22.815 1.00 41.44 99 THR A CA 1
ATOM 777 C C . THR A 1 99 ? 5.854 10.894 22.732 1.00 41.44 99 THR A C 1
ATOM 779 O O . THR A 1 99 ? 6.543 11.810 23.186 1.00 41.44 99 THR A O 1
ATOM 782 N N . PRO A 1 100 ? 4.652 11.098 22.158 1.00 51.62 100 PRO A N 1
ATOM 783 C CA . PRO A 1 100 ? 3.978 12.391 22.174 1.00 51.62 100 PRO A CA 1
ATOM 784 C C . PRO A 1 100 ? 3.806 12.880 23.612 1.00 51.62 100 PRO A C 1
ATOM 786 O O . PRO A 1 100 ? 3.473 12.084 24.494 1.00 51.62 100 PRO A O 1
ATOM 789 N N . ASP A 1 101 ? 4.045 14.170 23.841 1.00 47.50 101 ASP A N 1
ATOM 790 C CA . ASP A 1 101 ? 3.785 14.805 25.128 1.00 47.50 101 ASP A CA 1
ATOM 791 C C . ASP A 1 101 ? 2.264 14.815 25.372 1.00 47.50 101 ASP A C 1
ATOM 793 O O . ASP A 1 101 ? 1.520 15.303 24.518 1.00 47.50 101 ASP A O 1
ATOM 797 N N . PRO A 1 102 ? 1.766 14.286 26.505 1.00 50.09 102 PRO A N 1
ATOM 798 C CA . PRO A 1 102 ? 0.337 14.298 26.821 1.00 50.09 102 PRO A CA 1
ATOM 799 C C . PRO A 1 102 ? -0.266 15.711 26.943 1.00 50.09 102 PRO A C 1
ATOM 801 O O . PRO A 1 102 ? -1.485 15.829 27.040 1.00 50.09 102 PRO A O 1
ATOM 804 N N . THR A 1 103 ? 0.552 16.769 26.948 1.00 48.16 103 THR A 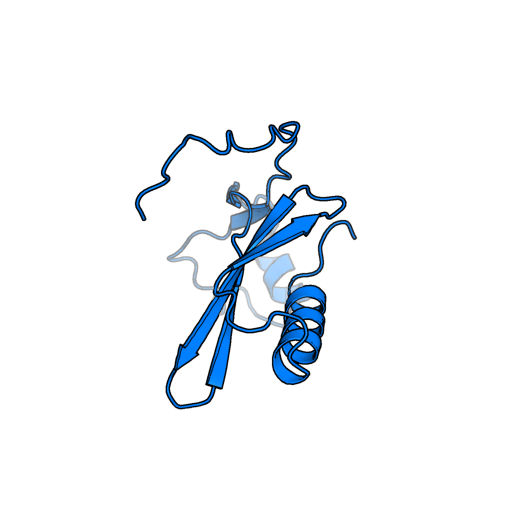N 1
ATOM 805 C CA . THR A 1 103 ? 0.111 18.173 26.980 1.00 48.16 103 THR A CA 1
ATOM 806 C C . THR A 1 103 ? 0.069 18.858 25.610 1.00 48.16 103 THR A C 1
ATOM 808 O O . THR A 1 103 ? -0.516 19.939 25.491 1.00 48.16 103 THR A O 1
ATOM 811 N N . GLU A 1 104 ? 0.603 18.241 24.551 1.00 43.34 104 GLU A N 1
ATOM 812 C CA . GLU A 1 104 ? 0.455 18.763 23.191 1.00 43.34 104 GLU A CA 1
ATOM 813 C C . GLU A 1 104 ? -0.935 18.406 22.650 1.00 43.34 104 GLU A C 1
ATOM 815 O O . GLU A 1 104 ? -1.147 17.368 22.020 1.00 43.34 104 GLU A O 1
ATOM 820 N N . ASN A 1 105 ? -1.897 19.307 22.882 1.00 43.34 105 ASN A N 1
ATOM 821 C CA . ASN A 1 105 ? -3.159 19.364 22.146 1.00 43.34 105 ASN A CA 1
ATOM 822 C C . ASN A 1 105 ? -2.856 19.475 20.645 1.00 43.34 105 ASN A C 1
ATOM 824 O O . ASN A 1 105 ? -2.739 20.570 20.091 1.00 43.34 105 ASN A O 1
ATOM 828 N N . THR A 1 106 ? -2.734 18.335 19.970 1.00 37.62 106 THR A N 1
ATOM 829 C CA . THR A 1 106 ? -2.709 18.286 18.513 1.00 37.62 106 THR A CA 1
ATOM 830 C C . THR A 1 106 ? -4.139 18.501 18.042 1.00 37.62 106 THR A C 1
ATOM 832 O O . THR A 1 106 ? -4.942 17.577 17.943 1.00 37.62 106 THR A O 1
ATOM 835 N N . VAL A 1 107 ? -4.465 19.773 17.825 1.00 33.91 107 VAL A N 1
ATOM 836 C CA . VAL A 1 107 ? -5.600 20.189 17.009 1.00 33.91 107 VAL A CA 1
ATOM 837 C C . VAL A 1 107 ? -5.388 19.585 15.619 1.00 33.91 107 VAL A C 1
ATOM 839 O O . VAL A 1 107 ? -4.427 19.934 14.933 1.00 33.91 107 VAL A O 1
ATOM 842 N N . PHE A 1 108 ? -6.268 18.663 15.241 1.00 37.56 108 PHE A N 1
ATOM 843 C CA . PHE A 1 108 ? -6.543 18.284 13.858 1.00 37.56 108 PHE A CA 1
ATOM 844 C C . PHE A 1 108 ? -7.998 18.629 13.563 1.00 37.56 108 PHE A C 1
ATOM 846 O O . PHE A 1 108 ? -8.848 18.344 14.440 1.00 37.56 108 PHE A O 1
#

pLDDT: mean 85.13, std 17.52, range [33.91, 98.12]

Sequence (108 aa):
MNLCGHATTASLYCLHSKGYFGEKKSINIETKAGILPIEFTILDGRLYIKMKQNRSQFIPFQGDIARLAESIGLQVDDIDLTTPIKCILMECDKRPYKTPDPTENTVF

Nearest PDB structures (foldseek):
  1qy9-assembly2_C  TM=8.385E-01  e=6.363E-03  Escherichia coli
  7b0f-assembly1_A  TM=5.913E-01  e=1.828E+00  Thermococcus gorgonarius
  7rsu-assembly1_A  TM=5.689E-01  e=1.828E+00  Thermococcus kodakarensis
  5omv-assembly1_A  TM=5.682E-01  e=2.479E+00  Thermococcus sp. 9oN-7
  8s84-assembly1_A  TM=5.603E-01  e=3.796E+00  Thermococcus kodakarensis KOD1